Protein AF-A0A0K2UD38-F1 (afdb_monomer)

Solvent-accessible surface area (backbone atoms only — not comparable to full-atom values): 5244 Å² total; per-residue (Å²): 138,73,94,80,83,82,91,77,84,92,82,74,87,63,65,69,62,55,54,65,69,51,60,70,84,50,54,71,47,78,45,76,34,82,90,28,32,41,70,68,57,55,51,50,39,52,54,51,28,66,75,36,80,68,39,45,61,45,78,47,41,80,43,82,43,48,78,68,55,50,51,52,54,55,55,59,72,69,53,78,87,124

Secondary structure (DSSP, 8-state):
----S---SSS-SSTTTHHHH------EEEEEETT-EEHHHHHHHHHHHHH-TT-EEEEEESSEE-HHHHHHHHHHHTS---

Foldseek 3Di:
DDDDDPPDDPPPPVVVVVVVVPPVPLAEAEAEDEPADEPVVVVVQVVVCVVVVSHHYHYYYPYYDDPVNSVVVVVVVPPPDD

Radius of gyration: 25.96 Å; Cα contacts (8 Å, |Δi|>4): 63; chains: 1; bounding box: 40×26×89 Å

Organism: Lepeophtheirus salmonis (NCBI:txid72036)

Sequence (82 aa):
LSLYLISVRYGQWHKDKAKETSQKNVPRLIVFIVGGATYSEFRCAYEVTKEKKTWEVIIGGSHISTPSHFLDDIKNLGADDE

InterPro domains:
  IPR001619 Sec1-like protein [PF00995] (13-73)
  IPR001619 Sec1-like protein [PTHR11679] (21-74)
  IPR027482 Sec1-like, domain 2 [G3DSA:3.40.50.1910] (4-82)
  IPR036045 Sec1-like superfamily [SSF56815] (5-80)

Nearest PDB structures (foldseek):
  7udb-assembly1_A  TM=8.571E-01  e=2.626E-05  Rattus norvegicus
  7xsj-assembly1_A  TM=7.931E-01  e=1.102E-04  Rattus norvegicus
  4jeh-assembly1_A  TM=6.468E-01  e=2.290E-05  Rattus norvegicus
  7udc-assembly1_A  TM=6.527E-01  e=3.451E-05  Rattus norvegicus
  6xmd-assembly1_A  TM=7.737E-01  e=9.346E-03  Thermochaetoides thermophila

Mean predicted aligned error: 14.28 Å

Structure (mmCIF, N/CA/C/O backbone):
data_AF-A0A0K2UD38-F1
#
_entry.id   AF-A0A0K2UD38-F1
#
loop_
_atom_site.group_PDB
_atom_site.id
_atom_site.type_symbol
_atom_site.label_atom_id
_atom_site.label_alt_id
_atom_site.label_comp_id
_atom_site.label_asym_id
_atom_site.label_entity_id
_atom_site.label_seq_id
_atom_site.pdbx_PDB_ins_code
_atom_site.Cartn_x
_atom_site.Cartn_y
_atom_site.Cartn_z
_atom_site.occupancy
_atom_site.B_iso_or_equiv
_atom_site.auth_seq_id
_atom_site.auth_comp_id
_atom_site.auth_asym_id
_atom_site.auth_atom_id
_atom_site.pdbx_PDB_model_num
ATOM 1 N N . LEU A 1 1 ? -16.413 -18.880 66.257 1.00 44.28 1 LEU A N 1
ATOM 2 C CA . LEU A 1 1 ? -17.031 -18.585 64.940 1.00 44.28 1 LEU A CA 1
ATOM 3 C C . LEU A 1 1 ? -16.815 -17.100 64.654 1.00 44.28 1 LEU A C 1
ATOM 5 O O . LEU A 1 1 ? -17.696 -16.285 64.845 1.00 44.28 1 LEU A O 1
ATOM 9 N N . SER A 1 2 ? -15.553 -16.688 64.586 1.00 34.72 2 SER A N 1
ATOM 10 C CA . SER A 1 2 ? -14.742 -16.682 63.360 1.00 34.72 2 SER A CA 1
ATOM 11 C C . SER A 1 2 ? -15.182 -15.557 62.430 1.00 34.72 2 SER A C 1
ATOM 13 O O . SER A 1 2 ? -16.016 -15.766 61.559 1.00 34.72 2 SER A O 1
ATOM 15 N N . LEU A 1 3 ? -14.601 -14.377 62.666 1.00 47.06 3 LEU A N 1
ATOM 16 C CA . LEU A 1 3 ? -14.001 -13.532 61.632 1.00 47.06 3 LEU A CA 1
ATOM 17 C C . LEU A 1 3 ? -14.613 -13.718 60.233 1.00 47.06 3 LEU A C 1
ATOM 19 O O . LEU A 1 3 ? -14.063 -14.434 59.400 1.00 47.06 3 LEU A O 1
ATOM 23 N N . TYR A 1 4 ? -15.726 -13.049 59.959 1.00 47.56 4 TYR A N 1
ATOM 24 C CA . TYR A 1 4 ? -16.154 -12.791 58.589 1.00 47.56 4 TYR A CA 1
ATOM 25 C C . TYR A 1 4 ? -16.355 -11.279 58.457 1.00 47.56 4 TYR A C 1
ATOM 27 O O . TYR A 1 4 ? -17.113 -10.695 59.221 1.00 47.56 4 TYR A O 1
ATOM 35 N N . LEU A 1 5 ? -15.689 -10.681 57.461 1.00 49.72 5 LEU A N 1
ATOM 36 C CA . LEU A 1 5 ? -16.024 -9.388 56.830 1.00 49.72 5 LEU A CA 1
ATOM 37 C C . LEU A 1 5 ? -15.271 -8.096 57.224 1.00 49.72 5 LEU A C 1
ATOM 39 O O . LEU A 1 5 ? -15.837 -7.019 57.083 1.00 49.72 5 LEU A O 1
ATOM 43 N N . ILE A 1 6 ? -13.970 -8.134 57.550 1.00 47.69 6 ILE A N 1
ATOM 44 C CA . ILE A 1 6 ? -13.098 -6.933 57.376 1.00 47.69 6 ILE A CA 1
ATOM 45 C C . ILE A 1 6 ? -12.199 -7.029 56.122 1.00 47.69 6 ILE A C 1
ATOM 47 O O . ILE A 1 6 ? -11.420 -6.137 55.807 1.00 47.69 6 ILE A O 1
ATOM 51 N N . SER A 1 7 ? -12.372 -8.051 55.282 1.00 46.88 7 SER A N 1
ATOM 52 C CA . SER A 1 7 ? -11.674 -8.134 53.990 1.00 46.88 7 SER A CA 1
ATOM 53 C C . SER A 1 7 ? -12.393 -7.330 52.892 1.00 46.88 7 SER A C 1
ATOM 55 O O . SER A 1 7 ? -12.852 -7.881 51.891 1.00 46.88 7 SER A O 1
ATOM 57 N N . VAL A 1 8 ? -12.486 -6.011 53.053 1.00 50.84 8 VAL A N 1
ATOM 58 C CA . VAL A 1 8 ? -12.843 -5.083 51.972 1.00 50.84 8 VAL A CA 1
ATOM 59 C C . VAL A 1 8 ? -11.677 -4.106 51.803 1.00 50.84 8 VAL A C 1
ATOM 61 O O . VAL A 1 8 ? -11.489 -3.203 52.605 1.00 50.84 8 VAL A O 1
ATOM 64 N N . ARG A 1 9 ? -10.936 -4.296 50.696 1.00 52.62 9 ARG A N 1
ATOM 65 C CA . ARG A 1 9 ? -9.959 -3.377 50.058 1.00 52.62 9 ARG A CA 1
ATOM 66 C C . ARG A 1 9 ? -8.462 -3.490 50.380 1.00 52.62 9 ARG A C 1
ATOM 68 O O . ARG A 1 9 ? -7.814 -2.479 50.605 1.00 52.62 9 ARG A O 1
ATOM 75 N N . TYR A 1 10 ? -7.867 -4.666 50.186 1.00 46.12 10 TYR A N 1
ATOM 76 C CA . TYR A 1 10 ? -6.439 -4.758 49.807 1.00 46.12 10 TYR A CA 1
ATOM 77 C C . TYR A 1 10 ? -6.197 -5.747 48.646 1.00 46.12 10 TYR A C 1
ATOM 79 O O . TYR A 1 10 ? -5.195 -6.443 48.587 1.00 46.12 10 TYR A O 1
ATOM 87 N N . GLY A 1 11 ? -7.144 -5.837 47.702 1.00 50.03 11 GLY A N 1
ATOM 88 C CA . GLY A 1 11 ? -7.114 -6.822 46.606 1.00 50.03 11 GLY A CA 1
ATOM 89 C C . GLY A 1 11 ? -7.498 -6.270 45.231 1.00 50.03 11 GLY A C 1
ATOM 90 O O . GLY A 1 11 ? -8.077 -6.990 44.416 1.00 50.03 11 GLY A O 1
ATOM 91 N N . GLN A 1 12 ? -7.255 -4.982 44.975 1.00 54.09 12 GLN A N 1
ATOM 92 C CA . GLN A 1 12 ? -7.655 -4.311 43.725 1.00 54.09 12 GLN A CA 1
ATOM 93 C C . GLN A 1 12 ? -6.534 -3.505 43.046 1.00 54.09 12 GLN A C 1
ATOM 95 O O . GLN A 1 12 ? -6.823 -2.713 42.165 1.00 54.09 12 GLN A O 1
ATOM 100 N N . TRP A 1 13 ? -5.258 -3.746 43.370 1.00 51.62 13 TRP A N 1
ATOM 101 C CA . TRP A 1 13 ? -4.126 -3.106 42.672 1.00 51.62 13 TRP A CA 1
ATOM 102 C C . TRP A 1 13 ? -3.472 -3.987 41.585 1.00 51.62 13 TRP A C 1
ATOM 104 O O . TRP A 1 13 ? -2.506 -3.592 40.958 1.00 51.62 13 TRP A O 1
ATOM 114 N N . HIS A 1 14 ? -3.982 -5.192 41.305 1.00 53.22 14 HIS A N 1
ATOM 115 C CA . HIS A 1 14 ? -3.420 -6.056 40.244 1.00 53.22 14 HIS A CA 1
ATOM 116 C C . HIS A 1 14 ? -4.376 -6.292 39.064 1.00 53.22 14 HIS A C 1
ATOM 118 O O . HIS A 1 14 ? -3.969 -6.860 38.052 1.00 53.22 14 HIS A O 1
ATOM 124 N N . LYS A 1 15 ? -5.641 -5.848 39.147 1.00 49.59 15 LYS A N 1
ATOM 125 C CA . LYS A 1 15 ? -6.621 -6.067 38.065 1.00 49.59 15 LYS A CA 1
ATOM 126 C C . LYS A 1 15 ? -6.593 -5.010 36.959 1.00 49.59 15 LYS A C 1
ATOM 128 O O . LYS A 1 15 ? -7.079 -5.303 35.871 1.00 49.59 15 LYS A O 1
ATOM 133 N N . ASP A 1 16 ? -5.951 -3.865 37.179 1.00 52.12 16 ASP A N 1
ATOM 134 C CA . ASP A 1 16 ? -5.801 -2.850 36.127 1.00 52.12 16 ASP A CA 1
ATOM 135 C C . ASP A 1 16 ? -4.561 -3.084 35.248 1.00 52.12 16 ASP A C 1
ATOM 137 O O . ASP A 1 16 ? -4.585 -2.765 34.065 1.00 52.12 16 ASP A O 1
ATOM 141 N N . LYS A 1 17 ? -3.527 -3.769 35.760 1.00 48.50 17 LYS A N 1
ATOM 142 C CA . LYS A 1 17 ? -2.360 -4.198 34.961 1.00 48.50 17 LYS A CA 1
ATOM 143 C C . LYS A 1 17 ? -2.648 -5.419 34.079 1.00 48.50 17 LYS A C 1
ATOM 145 O O . LYS A 1 17 ? -2.123 -5.516 32.978 1.00 48.50 17 LYS A O 1
ATOM 150 N N . ALA A 1 18 ? -3.534 -6.321 34.508 1.00 44.09 18 ALA A N 1
ATOM 151 C CA . ALA A 1 18 ? -3.948 -7.468 33.690 1.00 44.09 18 ALA A CA 1
ATOM 152 C C . ALA A 1 18 ? -4.877 -7.078 32.522 1.00 44.09 18 ALA A C 1
ATOM 154 O O . ALA A 1 18 ? -5.008 -7.838 31.563 1.00 44.09 18 ALA A O 1
ATOM 155 N N . LYS A 1 19 ? -5.497 -5.887 32.567 1.00 45.03 19 LYS A N 1
ATOM 156 C CA . LYS A 1 19 ? -6.241 -5.333 31.425 1.00 45.03 19 LYS A CA 1
ATOM 157 C C . LYS A 1 19 ? -5.344 -4.733 30.342 1.00 45.03 19 LYS A C 1
ATOM 159 O O . LYS A 1 19 ? -5.793 -4.589 29.209 1.00 45.03 19 LYS A O 1
ATOM 164 N N . GLU A 1 20 ? -4.089 -4.434 30.666 1.00 47.16 20 GLU A N 1
ATOM 165 C CA . GLU A 1 20 ? -3.080 -4.009 29.690 1.00 47.16 20 GLU A CA 1
ATOM 166 C C . GLU A 1 20 ? -2.498 -5.224 28.938 1.00 47.16 20 GLU A C 1
ATOM 168 O O . GLU A 1 20 ? -2.180 -5.133 27.757 1.00 47.16 20 GLU A O 1
ATOM 173 N N . THR A 1 21 ? -2.464 -6.401 29.583 1.00 44.00 21 THR A N 1
ATOM 174 C CA . THR A 1 21 ? -2.110 -7.688 28.947 1.00 44.00 21 THR A CA 1
ATOM 175 C C . THR A 1 21 ? -3.276 -8.337 28.205 1.00 44.00 21 THR A C 1
ATOM 177 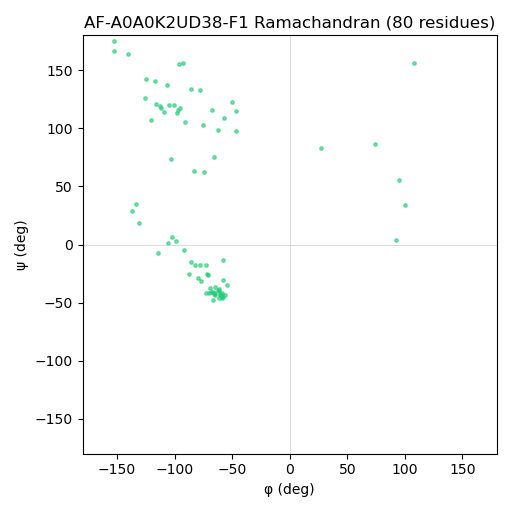O O . THR A 1 21 ? -3.051 -9.148 27.311 1.00 44.00 21 THR A O 1
ATOM 180 N N . SER A 1 22 ? -4.524 -7.932 28.464 1.00 43.41 22 SER A N 1
ATOM 181 C CA . SER A 1 22 ? -5.576 -8.085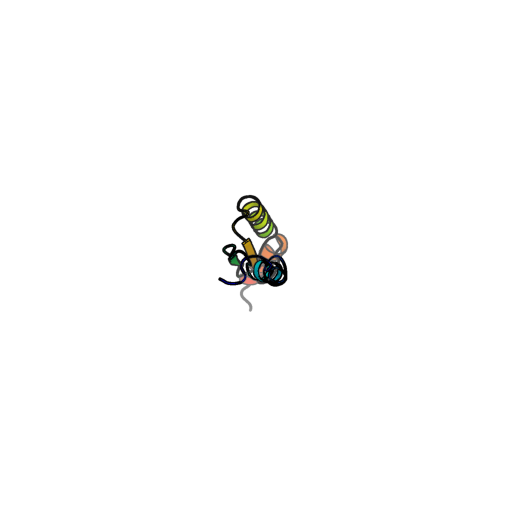 27.459 1.00 43.41 22 SER A CA 1
ATOM 182 C C . SER A 1 22 ? -5.384 -7.038 26.364 1.00 43.41 22 SER A C 1
ATOM 184 O O . SER A 1 22 ? -6.260 -6.211 26.106 1.00 43.41 22 SER A O 1
ATOM 186 N N . GLN A 1 23 ? -4.245 -7.116 25.670 1.00 52.00 23 GLN A N 1
ATOM 187 C CA . GLN A 1 23 ? -4.268 -6.956 24.229 1.00 52.00 23 GLN A CA 1
ATOM 188 C C . GLN A 1 23 ? -5.419 -7.844 23.769 1.00 52.00 23 GLN A C 1
ATOM 190 O O . GLN A 1 23 ? -5.321 -9.069 23.737 1.00 52.00 23 GLN A O 1
ATOM 195 N N . LYS A 1 24 ? -6.582 -7.227 23.551 1.00 57.09 24 LYS A N 1
ATOM 196 C CA . LYS A 1 24 ? -7.653 -7.836 22.783 1.00 57.09 24 LYS A CA 1
ATOM 197 C C . LYS A 1 24 ? -6.931 -8.365 21.554 1.00 57.09 24 LYS A C 1
ATOM 199 O O . LYS A 1 24 ? -6.316 -7.568 20.853 1.00 57.09 24 LYS A O 1
ATOM 204 N N . ASN A 1 25 ? -6.893 -9.682 21.378 1.00 57.81 25 ASN A N 1
ATOM 205 C CA . ASN A 1 25 ? -6.331 -10.312 20.193 1.00 57.81 25 ASN A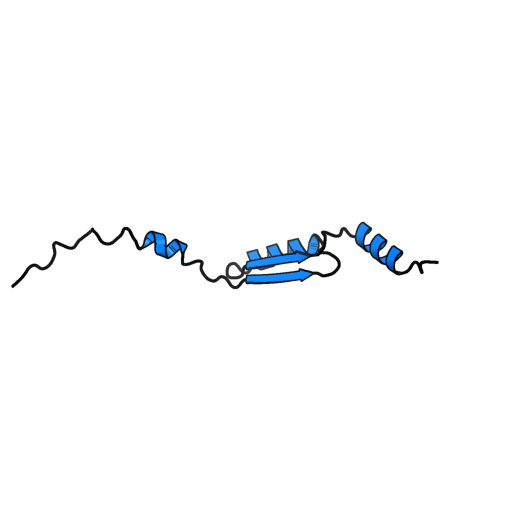 CA 1
ATOM 206 C C . ASN A 1 25 ? -7.228 -9.907 19.017 1.00 57.81 25 ASN A C 1
ATOM 208 O O . ASN A 1 25 ? -8.109 -10.656 18.607 1.00 57.81 25 ASN A O 1
ATOM 212 N N . VAL A 1 26 ? -7.090 -8.661 18.571 1.00 71.25 26 VAL A N 1
ATOM 213 C CA . VAL A 1 26 ? -7.697 -8.134 17.363 1.00 71.25 26 VAL A CA 1
ATOM 214 C C . VAL A 1 26 ? -6.974 -8.891 16.251 1.00 71.25 26 VAL A C 1
ATOM 216 O O . VAL A 1 26 ? -5.745 -8.806 16.185 1.00 71.25 26 VAL A O 1
ATOM 219 N N . PRO A 1 27 ? -7.662 -9.728 15.459 1.00 83.00 27 PRO A N 1
ATOM 220 C CA . PRO A 1 27 ? -7.036 -10.438 14.353 1.00 83.00 27 PRO A CA 1
ATOM 221 C C . PRO A 1 27 ? -6.253 -9.458 13.473 1.00 83.00 27 PRO A C 1
ATOM 223 O O . PRO A 1 27 ? -6.801 -8.466 12.988 1.00 83.00 27 PRO A O 1
ATOM 226 N N . ARG A 1 28 ? -4.954 -9.741 13.317 1.00 86.12 28 ARG A N 1
ATOM 227 C CA . ARG A 1 28 ? -4.017 -8.943 12.523 1.00 86.12 28 ARG A CA 1
ATOM 228 C C . ARG A 1 28 ? -3.904 -9.547 11.134 1.00 86.12 28 ARG A C 1
ATOM 230 O O . ARG A 1 28 ? -3.466 -10.688 10.994 1.00 86.12 28 ARG A O 1
ATOM 237 N N . LEU A 1 29 ? -4.295 -8.781 10.124 1.00 87.81 29 LEU A N 1
ATOM 238 C CA . LEU A 1 29 ? -4.087 -9.112 8.723 1.00 87.81 29 LEU A CA 1
ATOM 239 C C . LEU A 1 29 ? -2.844 -8.359 8.246 1.00 87.81 29 LEU A C 1
ATOM 241 O O . LEU A 1 29 ? -2.859 -7.133 8.180 1.00 87.81 29 LEU A O 1
ATOM 245 N N . ILE A 1 30 ? -1.778 -9.089 7.926 1.00 91.75 30 ILE A N 1
ATOM 246 C CA . ILE A 1 30 ? -0.543 -8.511 7.388 1.00 91.75 30 ILE A CA 1
ATOM 247 C C . ILE A 1 30 ? -0.496 -8.810 5.893 1.00 91.75 30 ILE A C 1
ATOM 249 O O . ILE A 1 30 ? -0.500 -9.975 5.497 1.00 91.75 30 ILE A O 1
ATOM 253 N N . VAL A 1 31 ? -0.453 -7.763 5.073 1.00 91.50 31 VAL A N 1
ATOM 254 C CA . VAL A 1 31 ? -0.378 -7.858 3.612 1.00 91.50 31 VAL A CA 1
ATOM 255 C C . VAL A 1 31 ? 0.946 -7.259 3.161 1.00 91.50 31 VAL A C 1
ATOM 257 O O . VAL A 1 31 ? 1.214 -6.088 3.425 1.00 91.50 31 VAL A O 1
ATOM 260 N N . PHE A 1 32 ? 1.772 -8.061 2.489 1.00 93.38 32 PHE A N 1
ATOM 261 C CA . PHE A 1 32 ? 3.025 -7.603 1.897 1.00 93.38 32 PHE A CA 1
ATOM 262 C C . PHE A 1 32 ? 2.944 -7.665 0.372 1.00 93.38 32 PHE A C 1
ATOM 264 O O . PHE A 1 32 ? 2.748 -8.741 -0.193 1.00 93.38 32 PHE A O 1
ATOM 271 N N . ILE A 1 33 ? 3.095 -6.514 -0.279 1.00 92.12 33 ILE A N 1
ATOM 272 C CA . ILE A 1 33 ? 3.030 -6.379 -1.735 1.00 92.12 33 ILE A CA 1
ATOM 273 C C . ILE A 1 33 ? 4.451 -6.391 -2.302 1.00 92.12 33 ILE A C 1
ATOM 275 O O . ILE A 1 33 ? 5.275 -5.515 -2.016 1.00 92.12 33 ILE A O 1
ATOM 279 N N . VAL A 1 34 ? 4.745 -7.418 -3.097 1.00 89.38 34 VAL A N 1
ATOM 280 C CA . VAL A 1 34 ? 6.024 -7.563 -3.799 1.00 89.38 34 VAL A CA 1
ATOM 281 C C . VAL A 1 34 ? 6.016 -6.653 -5.023 1.00 89.38 34 VAL A C 1
ATOM 283 O O . VAL A 1 34 ? 5.050 -6.653 -5.778 1.00 89.38 34 VAL A O 1
ATOM 286 N N . GLY A 1 35 ? 7.095 -5.895 -5.226 1.00 85.69 35 GLY A N 1
ATOM 287 C CA . GLY A 1 35 ? 7.192 -4.934 -6.333 1.00 85.69 35 GLY A CA 1
ATOM 288 C C . GLY A 1 35 ? 6.740 -3.517 -5.974 1.00 85.69 35 GLY A C 1
ATOM 289 O O . GLY A 1 35 ? 6.792 -2.639 -6.823 1.00 85.69 35 GLY A O 1
ATOM 290 N N . GLY A 1 36 ? 6.382 -3.283 -4.708 1.00 89.56 36 GLY A N 1
ATOM 291 C CA . GLY A 1 36 ? 5.995 -1.972 -4.196 1.00 89.56 36 GLY A CA 1
ATOM 292 C C . GLY A 1 36 ? 4.499 -1.865 -3.910 1.00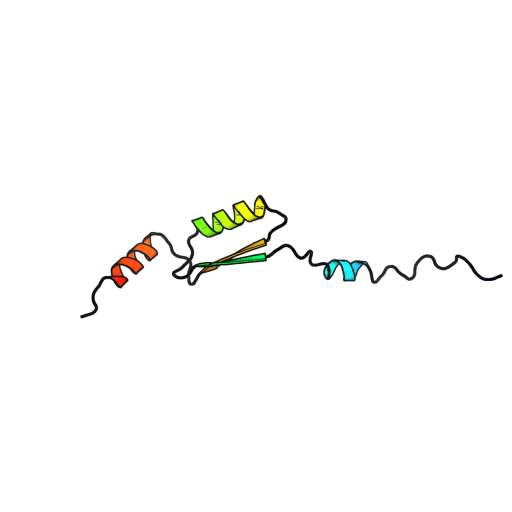 89.56 36 GLY A C 1
ATOM 293 O O . GLY A 1 36 ? 3.696 -2.631 -4.426 1.00 89.56 36 GLY A O 1
ATOM 294 N N . ALA A 1 37 ? 4.142 -0.945 -3.018 1.00 92.88 37 ALA A N 1
ATOM 295 C CA . ALA A 1 37 ? 2.769 -0.660 -2.623 1.00 92.88 37 ALA A CA 1
ATOM 296 C C . ALA A 1 37 ? 2.402 0.774 -3.015 1.00 92.88 37 ALA A C 1
ATOM 298 O O . ALA A 1 37 ? 3.194 1.705 -2.871 1.00 92.88 37 ALA A O 1
ATOM 299 N N . THR A 1 38 ? 1.180 0.971 -3.482 1.00 92.81 38 THR A N 1
ATOM 300 C CA . THR A 1 38 ? 0.654 2.261 -3.929 1.00 92.81 38 THR A CA 1
ATOM 301 C C . THR A 1 38 ? -0.142 2.957 -2.827 1.00 92.81 38 THR A C 1
ATOM 303 O O . THR A 1 38 ? -0.736 2.330 -1.948 1.00 92.81 38 THR A O 1
ATOM 306 N N . TYR A 1 39 ? -0.238 4.287 -2.897 1.00 92.12 39 TYR A N 1
ATOM 307 C CA . TYR A 1 39 ? -1.055 5.070 -1.958 1.00 92.12 39 TYR A CA 1
ATOM 308 C C . TYR A 1 39 ? -2.539 4.664 -1.951 1.00 92.12 39 TYR A C 1
ATOM 310 O O . TYR A 1 39 ? -3.202 4.753 -0.915 1.00 92.12 39 TYR A O 1
ATOM 318 N N . SER A 1 40 ? -3.062 4.195 -3.087 1.00 92.88 40 SER A N 1
ATOM 319 C CA . SER A 1 40 ? -4.427 3.672 -3.207 1.00 92.88 40 SER A CA 1
ATOM 320 C C . SER A 1 40 ? -4.668 2.439 -2.335 1.00 92.88 40 SER A C 1
ATOM 322 O O . SER A 1 40 ? -5.726 2.329 -1.716 1.00 92.88 40 SER A O 1
ATOM 324 N N . GLU A 1 41 ? -3.690 1.541 -2.229 1.00 90.88 41 GLU A N 1
ATOM 325 C CA . GLU A 1 41 ? -3.809 0.310 -1.438 1.00 90.88 41 GLU A CA 1
ATOM 326 C C . GLU A 1 41 ? -3.765 0.610 0.057 1.00 90.88 41 GLU A C 1
ATOM 328 O O . GLU A 1 41 ? -4.601 0.114 0.814 1.00 90.88 41 GLU A O 1
ATOM 333 N N . PHE A 1 42 ? -2.871 1.510 0.476 1.00 91.25 42 PHE A N 1
ATOM 334 C CA . PHE A 1 42 ? -2.849 2.010 1.851 1.00 91.25 42 PHE A CA 1
ATOM 335 C C . PHE A 1 42 ? -4.181 2.654 2.241 1.00 91.25 42 PHE A C 1
ATOM 337 O O . PHE A 1 42 ? -4.721 2.358 3.308 1.00 91.25 42 PHE A O 1
ATOM 344 N N . ARG A 1 43 ? -4.752 3.497 1.370 1.00 92.31 43 ARG A N 1
ATOM 345 C CA . ARG A 1 43 ? -6.063 4.114 1.609 1.00 92.31 43 ARG A CA 1
ATOM 346 C C . ARG A 1 43 ? -7.157 3.060 1.794 1.00 92.31 43 ARG A C 1
ATOM 348 O O . ARG A 1 43 ? -7.927 3.163 2.748 1.00 92.31 43 ARG A O 1
ATOM 355 N N . CYS A 1 44 ? -7.195 2.048 0.929 1.00 91.56 44 CYS A N 1
ATOM 356 C CA . CYS A 1 44 ? -8.150 0.945 1.031 1.00 91.56 44 CYS A CA 1
ATOM 357 C C . CYS A 1 44 ? -8.014 0.206 2.375 1.00 91.56 44 CYS A C 1
ATOM 359 O O . CYS A 1 44 ? -9.008 -0.025 3.061 1.00 91.56 44 CYS A O 1
ATOM 361 N N . ALA A 1 45 ? -6.784 -0.069 2.824 1.00 90.12 45 ALA A N 1
ATOM 362 C CA . ALA A 1 45 ? -6.530 -0.683 4.130 1.00 90.12 45 ALA A CA 1
ATOM 363 C C . ALA A 1 45 ? -7.136 0.105 5.292 1.00 90.12 45 ALA A C 1
ATOM 365 O O . ALA A 1 45 ? -7.723 -0.476 6.210 1.00 90.12 45 ALA A O 1
ATOM 366 N N . TYR A 1 46 ? -6.986 1.431 5.262 1.00 90.44 46 TYR A N 1
ATOM 367 C CA . TYR A 1 46 ? -7.531 2.307 6.293 1.00 90.44 46 TYR A CA 1
ATOM 368 C C . TYR A 1 46 ? -9.055 2.338 6.265 1.00 90.44 46 TYR A C 1
ATOM 370 O O . TYR A 1 46 ? -9.679 2.316 7.325 1.00 90.44 46 TYR A O 1
ATOM 378 N N . GLU A 1 47 ? -9.662 2.366 5.080 1.00 91.62 47 GLU A N 1
ATOM 379 C CA . GLU A 1 47 ? -11.117 2.304 4.927 1.00 91.62 47 GLU A CA 1
ATOM 380 C C . GLU A 1 47 ? -11.667 0.985 5.495 1.00 91.62 47 GLU A C 1
ATOM 382 O O . GLU A 1 47 ? -12.576 1.007 6.329 1.00 91.62 47 GLU A O 1
ATOM 387 N N . VAL A 1 48 ? -11.030 -0.144 5.168 1.00 89.56 48 VAL A N 1
ATOM 388 C CA . VAL A 1 48 ? -11.398 -1.475 5.676 1.00 89.56 48 VAL A CA 1
ATOM 389 C C . VAL A 1 48 ? -11.190 -1.586 7.187 1.00 89.56 48 VAL A C 1
ATOM 391 O O . VAL A 1 48 ? -12.071 -2.081 7.884 1.00 89.56 48 VAL A O 1
ATOM 394 N N . THR A 1 49 ? -10.076 -1.085 7.727 1.00 87.69 49 THR A N 1
ATOM 395 C CA . THR A 1 49 ? -9.811 -1.084 9.181 1.00 87.69 49 THR A CA 1
ATOM 396 C C . THR A 1 49 ? -10.809 -0.197 9.930 1.00 87.69 49 THR A C 1
ATOM 398 O O . THR A 1 49 ? -11.270 -0.530 11.023 1.00 87.69 49 THR A O 1
ATOM 401 N N . LYS A 1 50 ? -11.201 0.935 9.333 1.00 87.62 50 LYS A N 1
ATOM 402 C CA . LYS A 1 50 ? -12.203 1.843 9.902 1.00 87.62 50 LYS A CA 1
ATOM 403 C C . LYS A 1 50 ? -13.590 1.202 9.940 1.00 87.62 50 LYS A C 1
ATOM 405 O O . LYS A 1 50 ? -14.306 1.373 10.930 1.00 87.62 50 LYS A O 1
ATOM 410 N N . GLU A 1 51 ? -13.971 0.483 8.887 1.00 90.25 51 GLU A N 1
ATOM 411 C CA . GLU A 1 51 ? -15.235 -0.256 8.829 1.00 90.25 51 GLU A CA 1
ATOM 412 C C . GLU A 1 51 ? -15.215 -1.475 9.767 1.00 90.25 51 GLU A C 1
ATOM 414 O O . GLU A 1 51 ? -16.171 -1.731 10.503 1.00 90.25 51 GLU A O 1
ATOM 419 N N . LYS A 1 52 ? -14.093 -2.197 9.809 1.00 83.81 52 LYS A N 1
ATOM 420 C CA . LYS A 1 52 ? -13.874 -3.385 10.636 1.00 83.81 52 LYS A CA 1
ATOM 421 C C . LYS A 1 52 ? -13.018 -3.051 11.856 1.00 83.81 52 LYS A C 1
ATOM 423 O O . LYS A 1 52 ? -11.893 -3.509 11.981 1.00 83.81 52 LYS A O 1
ATOM 428 N N . LYS A 1 53 ? -13.605 -2.359 12.838 1.00 75.44 53 LYS A N 1
ATOM 429 C CA . LYS A 1 53 ? -12.947 -2.013 14.123 1.00 75.44 53 LYS A CA 1
ATOM 430 C C . LYS A 1 53 ? -12.434 -3.214 14.939 1.00 75.44 53 LYS A C 1
ATOM 432 O O . LYS A 1 53 ? -11.740 -3.029 15.934 1.00 75.44 53 LYS A O 1
ATOM 437 N N . THR A 1 54 ? -12.845 -4.429 14.579 1.00 82.06 54 THR A N 1
ATOM 438 C CA . THR A 1 54 ? -12.413 -5.687 15.197 1.00 82.06 54 THR A CA 1
ATOM 439 C C . THR A 1 54 ? -11.210 -6.321 14.507 1.00 82.06 54 THR A C 1
ATOM 441 O O . THR A 1 54 ? -10.739 -7.335 15.006 1.00 82.06 54 THR A O 1
ATOM 444 N N . TRP A 1 55 ? -10.723 -5.761 13.397 1.00 82.00 55 TRP A N 1
ATOM 445 C CA . TRP A 1 55 ? -9.573 -6.256 12.642 1.00 82.00 55 TRP A CA 1
ATOM 446 C C . TRP A 1 55 ? -8.541 -5.145 12.490 1.00 82.00 55 TRP A C 1
ATOM 448 O O . TRP A 1 55 ? -8.886 -3.983 12.294 1.00 82.00 55 TRP A O 1
ATOM 458 N N . GLU A 1 56 ? -7.270 -5.512 12.570 1.00 84.94 56 GLU A N 1
ATOM 459 C CA . GLU A 1 56 ? -6.151 -4.607 12.330 1.00 84.94 56 GLU A CA 1
ATOM 460 C C . GLU A 1 56 ? -5.498 -5.012 11.008 1.00 84.94 56 GLU A C 1
ATOM 462 O O . GLU A 1 56 ? -4.975 -6.123 10.893 1.00 84.94 56 GLU A O 1
ATOM 467 N N . VAL A 1 57 ? -5.563 -4.143 9.995 1.00 89.69 57 VAL A N 1
ATOM 468 C CA . VAL A 1 57 ? -4.917 -4.383 8.699 1.00 89.69 57 VAL A CA 1
ATOM 469 C C . VAL A 1 57 ? -3.614 -3.600 8.638 1.00 89.69 57 VAL A C 1
ATOM 471 O O . VAL A 1 57 ? -3.606 -2.374 8.728 1.00 89.69 57 VAL A O 1
ATOM 474 N N . ILE A 1 58 ? -2.513 -4.319 8.458 1.00 90.06 58 ILE A N 1
ATOM 475 C CA . ILE A 1 58 ? -1.177 -3.763 8.270 1.00 90.06 58 ILE A CA 1
ATOM 476 C C . ILE A 1 58 ? -0.767 -4.067 6.833 1.00 90.06 58 ILE A C 1
ATOM 478 O O . ILE A 1 58 ? -0.648 -5.232 6.452 1.00 90.06 58 ILE A O 1
ATOM 482 N N . ILE A 1 59 ? -0.553 -3.021 6.039 1.00 92.50 59 ILE A N 1
ATOM 483 C CA . ILE A 1 59 ? -0.048 -3.141 4.668 1.00 92.50 59 ILE A CA 1
ATOM 484 C C . ILE A 1 59 ? 1.399 -2.675 4.629 1.00 92.50 59 ILE A C 1
ATOM 486 O O . ILE A 1 59 ? 1.751 -1.656 5.221 1.00 92.50 59 ILE A O 1
ATOM 490 N N . GLY A 1 60 ? 2.229 -3.425 3.917 1.00 91.69 60 GLY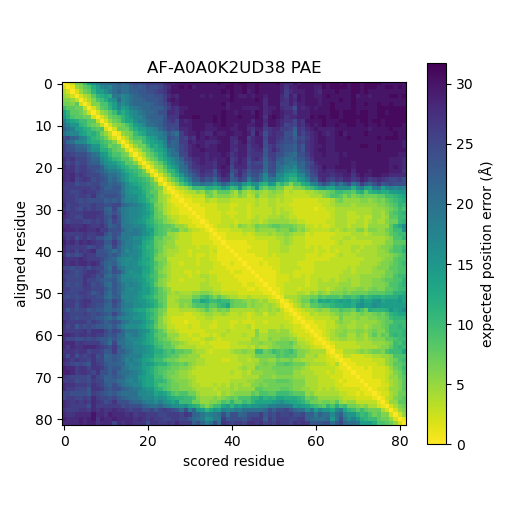 A N 1
ATOM 491 C CA . GLY A 1 60 ? 3.589 -3.049 3.575 1.00 91.69 60 GLY A CA 1
ATOM 492 C C . GLY A 1 60 ? 3.923 -3.471 2.151 1.00 91.69 60 GLY A C 1
ATOM 493 O O . GLY A 1 60 ? 3.246 -4.300 1.549 1.00 91.69 60 GLY A O 1
ATOM 494 N N . GLY A 1 61 ? 4.995 -2.909 1.617 1.00 90.75 61 GLY A N 1
ATOM 495 C CA . GLY A 1 61 ? 5.564 -3.322 0.343 1.00 90.75 61 GLY A CA 1
ATOM 496 C C . GLY A 1 61 ? 7.054 -3.025 0.320 1.00 90.75 61 GLY A C 1
ATOM 497 O O . GLY A 1 61 ? 7.584 -2.428 1.258 1.00 90.75 61 GLY A O 1
ATOM 498 N N . SER A 1 62 ? 7.730 -3.446 -0.746 1.00 91.25 62 SER A N 1
ATOM 499 C CA . SER A 1 62 ? 9.169 -3.202 -0.918 1.00 91.25 62 SER A CA 1
ATOM 500 C C . SER A 1 62 ? 9.518 -1.707 -0.923 1.00 91.25 62 SER A C 1
ATOM 502 O O . SER A 1 62 ? 10.500 -1.296 -0.315 1.00 91.25 62 SER A O 1
ATOM 504 N N . HIS A 1 63 ? 8.706 -0.895 -1.596 1.00 90.44 63 HIS A N 1
ATOM 505 C CA . HIS A 1 63 ? 8.817 0.560 -1.666 1.00 90.44 63 HIS A CA 1
ATOM 506 C C . HIS A 1 63 ? 7.423 1.158 -1.903 1.00 90.44 63 HIS A C 1
ATOM 508 O O . HIS A 1 63 ? 6.487 0.428 -2.227 1.00 90.44 63 HIS A O 1
ATOM 514 N N . ILE A 1 64 ? 7.262 2.470 -1.723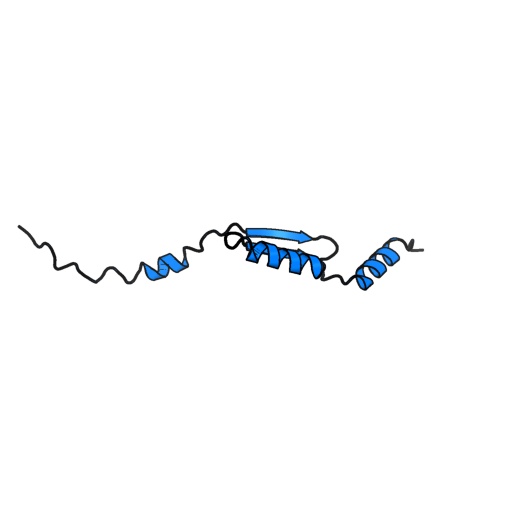 1.00 91.00 64 ILE A N 1
ATOM 515 C CA . ILE A 1 64 ? 6.002 3.146 -2.056 1.00 91.00 64 ILE A CA 1
ATOM 516 C C . ILE A 1 64 ? 6.087 3.623 -3.504 1.00 91.00 64 ILE A C 1
ATOM 518 O O . ILE A 1 64 ? 6.795 4.589 -3.792 1.00 91.00 64 ILE A O 1
ATOM 522 N N . SER A 1 65 ? 5.389 2.943 -4.411 1.00 87.81 65 SER A N 1
ATOM 523 C CA . SER A 1 65 ? 5.423 3.254 -5.842 1.00 87.81 65 SER A CA 1
ATOM 524 C C . SER A 1 65 ? 4.402 4.335 -6.177 1.00 87.81 65 SER A C 1
ATOM 526 O O . SER A 1 65 ? 3.233 4.282 -5.779 1.00 87.81 65 SER A O 1
ATOM 528 N N . THR A 1 66 ? 4.839 5.324 -6.949 1.00 88.81 66 THR A N 1
ATOM 529 C CA . THR A 1 66 ? 3.937 6.239 -7.651 1.00 88.81 66 THR A CA 1
ATOM 530 C C . THR A 1 66 ? 3.668 5.701 -9.058 1.00 88.81 66 THR A C 1
ATOM 532 O O . THR A 1 66 ? 4.495 4.957 -9.588 1.00 88.81 66 THR A O 1
ATOM 535 N N . PRO A 1 67 ? 2.544 6.071 -9.698 1.00 87.19 67 PRO A N 1
ATOM 536 C CA . PRO A 1 67 ? 2.221 5.582 -11.039 1.00 87.19 67 PRO A CA 1
ATOM 537 C C . PRO A 1 67 ? 3.330 5.839 -12.067 1.00 87.19 67 PRO A C 1
ATOM 539 O O . PRO A 1 67 ? 3.562 5.002 -12.930 1.00 87.19 67 PRO A O 1
ATOM 542 N N . SER A 1 68 ? 4.044 6.963 -11.950 1.00 89.94 68 SER A N 1
ATOM 543 C CA . SER A 1 68 ? 5.183 7.278 -12.817 1.00 89.94 68 SER A CA 1
ATOM 544 C C . SER A 1 68 ? 6.355 6.321 -12.595 1.00 89.94 68 SER A C 1
ATOM 546 O O . SER A 1 68 ? 6.853 5.752 -13.557 1.00 89.94 68 SER A O 1
ATOM 548 N N . HIS A 1 69 ? 6.738 6.085 -11.334 1.00 87.94 69 HIS A N 1
ATOM 549 C CA . HIS A 1 69 ? 7.842 5.181 -10.997 1.00 87.94 69 HIS A CA 1
ATOM 550 C C . HIS A 1 69 ? 7.559 3.750 -11.462 1.00 87.94 69 HIS A C 1
ATOM 552 O O . HIS A 1 69 ? 8.427 3.095 -12.017 1.00 87.94 69 HIS A O 1
ATOM 558 N N . PHE A 1 70 ? 6.313 3.295 -11.319 1.00 87.50 70 PHE A N 1
ATOM 559 C CA . PHE A 1 70 ? 5.898 1.976 -11.790 1.00 87.50 70 PHE A CA 1
ATOM 560 C C . PHE A 1 70 ? 6.040 1.810 -13.314 1.00 87.50 70 PHE A C 1
ATOM 562 O O . PHE A 1 70 ? 6.439 0.750 -13.790 1.00 87.50 70 PHE A O 1
ATOM 569 N N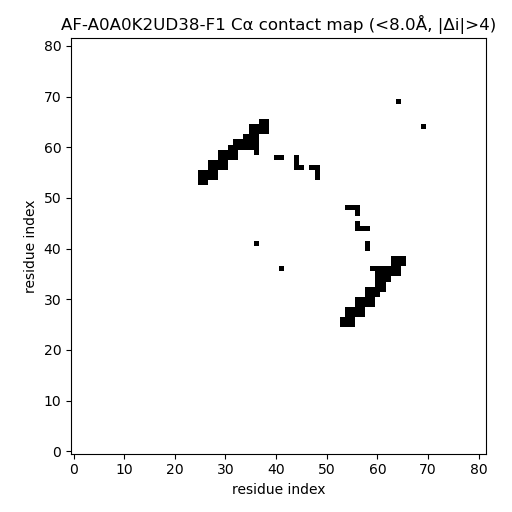 . LEU A 1 71 ? 5.732 2.852 -14.094 1.00 89.94 71 LEU A N 1
ATOM 570 C CA . LEU A 1 71 ? 5.922 2.824 -15.548 1.00 89.94 71 LEU A CA 1
ATOM 571 C C . LEU A 1 71 ? 7.404 2.820 -15.933 1.00 89.94 71 LEU A C 1
ATOM 573 O O . LEU A 1 71 ? 7.776 2.125 -16.878 1.00 89.94 71 LEU A O 1
ATOM 577 N N . ASP A 1 72 ? 8.236 3.559 -15.201 1.00 89.69 72 ASP A N 1
ATOM 578 C CA . ASP A 1 72 ? 9.687 3.546 -15.394 1.00 89.69 72 ASP A CA 1
ATOM 579 C C . ASP A 1 72 ? 10.276 2.167 -15.056 1.00 89.69 72 ASP A C 1
ATOM 581 O O . ASP A 1 72 ? 11.076 1.638 -15.827 1.00 89.69 72 ASP A O 1
ATOM 585 N N . ASP A 1 73 ? 9.816 1.534 -13.973 1.00 87.88 73 ASP A N 1
ATOM 586 C CA . ASP A 1 73 ? 10.221 0.178 -13.586 1.00 87.88 73 ASP A CA 1
ATOM 587 C C . ASP A 1 73 ? 9.863 -0.851 -14.671 1.00 87.88 73 ASP A C 1
ATOM 589 O O . ASP A 1 73 ? 10.693 -1.684 -15.031 1.00 87.88 73 ASP A O 1
ATOM 593 N N . ILE A 1 74 ? 8.659 -0.767 -15.255 1.00 88.12 74 ILE A N 1
ATOM 594 C CA . ILE A 1 74 ? 8.242 -1.640 -16.368 1.00 88.12 74 ILE A CA 1
ATOM 595 C C . ILE A 1 74 ? 9.081 -1.383 -17.618 1.00 88.12 74 ILE A C 1
ATOM 597 O O . ILE A 1 74 ? 9.479 -2.328 -18.299 1.00 88.12 74 ILE A O 1
ATOM 601 N N . LYS A 1 75 ? 9.339 -0.113 -17.938 1.00 88.75 75 LYS A N 1
ATOM 602 C CA . LYS A 1 75 ? 10.148 0.263 -19.100 1.00 88.75 75 LYS A CA 1
ATOM 603 C C . LYS A 1 75 ? 11.560 -0.311 -18.992 1.00 88.75 75 LYS A C 1
ATOM 605 O O . LYS A 1 75 ? 12.076 -0.818 -19.981 1.00 88.75 75 LYS A O 1
ATOM 610 N N . ASN A 1 76 ? 12.156 -0.246 -17.805 1.00 87.38 76 ASN A N 1
ATOM 611 C CA . ASN A 1 76 ? 13.495 -0.768 -17.553 1.00 87.38 76 ASN A CA 1
ATOM 612 C C . ASN A 1 76 ? 13.532 -2.304 -17.544 1.00 87.38 76 ASN A C 1
ATOM 614 O O . ASN A 1 76 ? 14.565 -2.878 -17.851 1.00 87.38 76 ASN A O 1
ATOM 618 N N . LEU A 1 77 ? 12.414 -2.976 -17.247 1.00 86.44 77 LEU A N 1
ATOM 619 C CA . LEU A 1 77 ? 12.336 -4.440 -17.248 1.00 86.44 77 LEU A CA 1
ATOM 620 C C . LEU A 1 77 ? 12.401 -5.063 -18.653 1.00 86.44 77 LEU A C 1
ATOM 622 O O . LEU A 1 77 ? 12.738 -6.235 -18.785 1.00 86.44 77 LEU A O 1
ATOM 626 N N . GLY A 1 78 ? 11.986 -4.308 -19.675 1.00 77.94 78 GLY A N 1
ATOM 627 C CA . GLY A 1 78 ? 11.929 -4.755 -21.071 1.00 77.94 78 GLY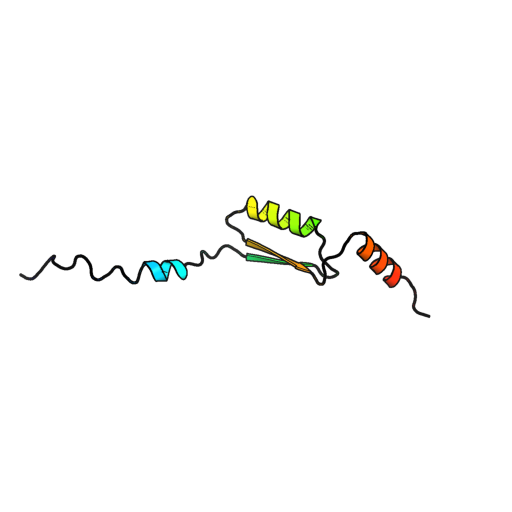 A CA 1
ATOM 628 C C . GLY A 1 78 ? 13.025 -4.174 -21.961 1.00 77.94 78 GLY A C 1
ATOM 629 O O . GLY A 1 78 ? 13.015 -4.424 -23.163 1.00 77.94 78 GLY A O 1
ATOM 630 N N . ALA A 1 79 ? 13.930 -3.366 -21.405 1.00 72.88 79 ALA A N 1
ATOM 631 C CA . ALA A 1 79 ? 15.168 -3.050 -22.091 1.00 72.88 79 ALA A CA 1
ATOM 632 C C . ALA A 1 79 ? 16.051 -4.293 -21.972 1.00 72.88 79 ALA A C 1
ATOM 634 O O . ALA A 1 79 ? 16.565 -4.582 -20.896 1.00 72.88 79 ALA A O 1
ATOM 635 N N . ASP A 1 80 ? 16.139 -5.070 -23.050 1.00 69.31 80 ASP A N 1
ATOM 636 C CA . ASP A 1 80 ? 17.128 -6.135 -23.152 1.00 69.31 80 ASP A CA 1
ATOM 637 C C . ASP A 1 80 ? 18.505 -5.478 -22.971 1.00 69.31 80 ASP A C 1
ATOM 639 O O . ASP A 1 80 ? 18.926 -4.680 -23.811 1.00 69.31 80 ASP A O 1
ATOM 643 N N . ASP A 1 81 ? 19.144 -5.733 -21.827 1.00 65.88 81 ASP A N 1
ATOM 644 C CA . ASP A 1 81 ? 20.494 -5.262 -21.531 1.00 65.88 81 ASP A CA 1
ATOM 645 C C . ASP A 1 81 ? 21.463 -5.895 -22.550 1.00 65.88 81 ASP A C 1
ATOM 647 O O . ASP A 1 81 ? 21.859 -7.056 -22.404 1.00 65.88 81 ASP A O 1
ATOM 651 N N . GLU A 1 82 ? 21.813 -5.147 -23.601 1.00 57.25 82 GLU A N 1
ATOM 652 C CA . GLU A 1 82 ? 23.006 -5.390 -24.429 1.00 57.25 82 GLU A CA 1
ATOM 653 C C . GLU A 1 82 ? 24.242 -4.72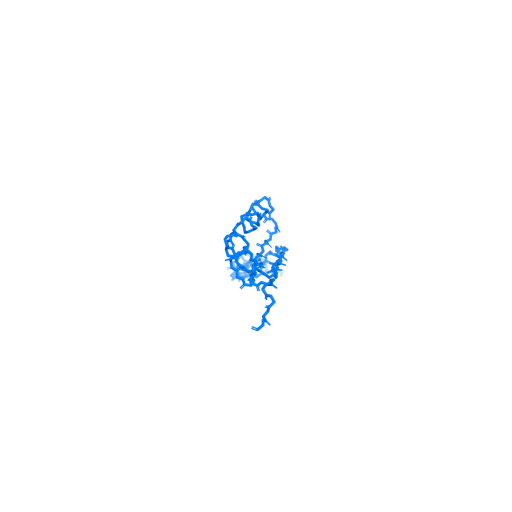3 -23.808 1.00 57.25 82 GLU A C 1
ATOM 655 O O . GLU A 1 82 ? 24.160 -3.528 -23.430 1.00 57.25 82 GLU A O 1
#

pLDDT: mean 75.23, std 18.76, range [34.72, 93.38]